Protein AF-D7VIM4-F1 (afdb_monomer)

Mean predicted aligned error: 6.14 Å

Sequence (128 aa):
MKLAFYWKDFLSLFFPECCFGCGAGLLYQEKFLCTTCLYHLPLTCFHLDNNNEPTRQLRGKCDFQNATAMLFLSKGTLVERILYQLKYNGHPEIGYFLGMKYGEVLRRTREYADVDLVVPVPLHRKRQ

Organism: NCBI:txid525373

InterPro domains:
  IPR051910 ComF/GntX DNA utilization and transformation protein [PTHR47505] (8-128)

Secondary structure (DSSP, 8-state):
--HHHHHHHHHHTTSPPBPTTT-PBPPTT-SSS-HHHHHT--B--GGG-TTSHHHHHHTTTS--S----SB---TTSHHHHHHHHHHHSS-THHHHHHHHHHHHHHTTSGGGTT-----PPPS-TT--

pLDDT: mean 89.27, std 9.87, range [46.0, 96.88]

Foldseek 3Di:
DVVVVVVVVVVCVVVADAALQPRHGADPPDDHHHPVLVVPFAFPVQLQPQPDPQNVVCPPVDDDDGDDDGGDDDPPHSVVSLVCCCPPVPCVVSVVVVVVVVVVVQCVRPSRVPDPDDDDDDPDPVPD

Radius of gyration: 18.23 Å; Cα contacts (8 Å, |Δi|>4): 112; chains: 1; bounding box: 52×36×43 Å

Solvent-accessible surface area (backbone atoms only — not comparable to full-atom values): 8008 Å² total; per-residue (Å²): 134,63,66,68,54,56,52,52,60,57,46,37,76,80,57,50,60,50,12,54,48,83,59,50,70,42,53,97,89,42,83,57,49,35,71,69,56,60,72,66,52,54,64,58,63,28,78,81,39,80,89,29,68,58,30,63,74,40,60,91,77,59,93,74,92,78,46,64,56,71,62,62,79,50,89,95,35,54,56,43,40,38,50,43,39,35,75,72,69,76,35,60,66,55,54,55,52,53,48,53,59,48,46,63,53,40,57,75,31,82,95,47,54,81,69,88,76,88,80,86,81,77,90,44,91,87,69,116

Structure (mmCIF, N/CA/C/O backbone):
data_AF-D7VIM4-F1
#
_entry.id   AF-D7VIM4-F1
#
loop_
_atom_site.group_PDB
_atom_site.id
_atom_site.type_symbol
_atom_site.label_atom_id
_atom_site.label_alt_id
_atom_site.label_comp_id
_atom_site.label_asym_id
_atom_site.label_entity_id
_atom_site.label_seq_id
_atom_site.pdbx_PDB_ins_code
_atom_site.Cartn_x
_atom_site.Cartn_y
_atom_site.Cartn_z
_atom_site.occupancy
_atom_site.B_iso_or_equiv
_atom_site.auth_seq_id
_atom_site.auth_comp_id
_atom_site.auth_asym_id
_atom_site.auth_atom_id
_atom_site.pdbx_PDB_model_num
ATOM 1 N N . MET A 1 1 ? -37.615 9.507 8.705 1.00 53.44 1 MET A N 1
ATOM 2 C CA . MET A 1 1 ? -36.244 9.247 8.199 1.00 53.44 1 MET A CA 1
ATOM 3 C C . MET A 1 1 ? -35.181 10.294 8.578 1.00 53.44 1 MET A C 1
ATOM 5 O O . MET A 1 1 ? -34.044 10.107 8.184 1.00 53.44 1 MET A O 1
ATOM 9 N N . LYS A 1 2 ? -35.470 11.339 9.377 1.00 58.53 2 LYS A N 1
ATOM 10 C CA . LYS A 1 2 ? -34.439 12.287 9.868 1.00 58.53 2 LYS A CA 1
ATOM 11 C C . LYS A 1 2 ? -33.925 11.979 11.285 1.00 58.53 2 LYS A C 1
ATOM 13 O O . LYS A 1 2 ? -32.776 12.251 11.590 1.00 58.53 2 LYS A O 1
ATOM 18 N N . LEU A 1 3 ? -34.750 11.349 12.126 1.00 61.81 3 LEU A N 1
ATOM 19 C CA . LEU A 1 3 ? -34.423 11.079 13.534 1.00 61.81 3 LEU A CA 1
ATOM 20 C C . LEU A 1 3 ? -33.214 10.145 13.714 1.00 61.81 3 LEU A C 1
ATOM 22 O O . LEU A 1 3 ? -32.376 10.383 14.573 1.00 61.81 3 LEU A O 1
ATOM 26 N N . ALA A 1 4 ? -33.096 9.118 12.866 1.00 69.69 4 ALA A N 1
ATOM 27 C CA . ALA A 1 4 ? -31.985 8.167 12.917 1.00 69.69 4 ALA A CA 1
ATOM 28 C C . ALA A 1 4 ? -30.634 8.815 12.565 1.00 69.69 4 ALA A C 1
ATOM 30 O O . ALA A 1 4 ? -29.610 8.417 13.105 1.00 69.69 4 ALA A O 1
ATOM 31 N N . PHE A 1 5 ? -30.643 9.825 11.689 1.00 67.88 5 PHE A N 1
ATOM 32 C CA . PHE A 1 5 ? -29.447 10.575 11.306 1.00 67.88 5 PHE A CA 1
ATOM 33 C C . PHE A 1 5 ? -28.948 11.433 12.474 1.00 67.88 5 PHE A C 1
ATOM 35 O O . PHE A 1 5 ? -27.813 11.269 12.906 1.00 67.88 5 PHE A O 1
ATOM 42 N N . TYR A 1 6 ? -29.837 12.227 13.084 1.00 75.38 6 TYR A N 1
ATOM 43 C CA . TYR A 1 6 ? -29.492 13.040 14.256 1.00 75.38 6 TYR A CA 1
ATOM 44 C C . TYR A 1 6 ? -29.023 12.205 15.453 1.00 75.38 6 TYR A C 1
ATOM 46 O O . TYR A 1 6 ? -28.139 12.629 16.189 1.00 75.38 6 TYR A O 1
ATOM 54 N N . TRP A 1 7 ? -29.581 11.006 15.646 1.00 79.25 7 TRP A N 1
ATOM 55 C CA . TRP A 1 7 ? -29.137 10.105 16.711 1.00 79.25 7 TRP A CA 1
ATOM 56 C C . TRP A 1 7 ? -27.731 9.551 16.459 1.00 79.25 7 TRP A C 1
ATOM 58 O O . TRP A 1 7 ? -26.940 9.419 17.390 1.00 79.25 7 TRP A O 1
ATOM 68 N N . LYS A 1 8 ? -27.401 9.252 15.197 1.00 73.25 8 LYS A N 1
ATOM 69 C CA . LYS A 1 8 ? -26.071 8.774 14.805 1.00 73.25 8 LYS A CA 1
ATOM 70 C C . LYS A 1 8 ? -25.013 9.870 14.966 1.00 73.25 8 LYS A C 1
ATOM 72 O O . LYS A 1 8 ? -23.945 9.586 15.496 1.00 73.25 8 LYS A O 1
ATOM 77 N N . ASP A 1 9 ? -25.345 11.106 14.595 1.00 74.12 9 ASP A N 1
ATOM 78 C CA . ASP A 1 9 ? -24.479 12.276 14.799 1.00 74.12 9 ASP A CA 1
ATOM 79 C C . ASP A 1 9 ? -24.298 12.616 16.286 1.00 74.12 9 ASP A C 1
ATOM 81 O O . ASP A 1 9 ? -23.227 13.033 16.714 1.00 74.12 9 ASP A O 1
ATOM 85 N N . PHE A 1 10 ? -25.331 12.411 17.110 1.00 80.38 10 PHE A N 1
ATOM 86 C CA . PHE A 1 10 ? -25.202 12.574 18.557 1.00 80.38 10 PHE A CA 1
ATOM 87 C C . PHE A 1 10 ? -24.302 11.496 19.176 1.00 80.38 10 PHE A C 1
ATOM 89 O O . PHE A 1 10 ? -23.473 11.797 20.029 1.00 80.38 10 PHE A O 1
ATOM 96 N N . LEU A 1 11 ? -24.428 10.240 18.738 1.00 80.06 11 LEU A N 1
ATOM 97 C CA . LEU A 1 11 ? -23.584 9.144 19.221 1.00 80.06 11 LEU A CA 1
ATOM 98 C C . LEU A 1 11 ? -22.124 9.277 18.770 1.00 80.06 11 LEU A C 1
ATOM 100 O O . LEU A 1 11 ? -21.235 8.904 19.534 1.00 80.06 11 LEU A O 1
ATOM 104 N N . SER A 1 12 ? -21.854 9.833 17.585 1.00 76.50 12 SER A N 1
ATOM 105 C CA . SER A 1 12 ? -20.484 10.022 17.086 1.00 76.50 12 SER A CA 1
ATOM 106 C C . SER A 1 12 ? -19.680 11.059 17.882 1.00 76.50 12 SER A C 1
ATOM 108 O O . SER A 1 12 ? -18.453 11.003 17.867 1.00 76.50 12 SER A O 1
ATOM 110 N N . LEU A 1 13 ? -20.338 11.945 18.645 1.00 76.81 13 LEU A N 1
ATOM 111 C CA . LEU A 1 13 ? -19.674 12.827 19.619 1.00 76.81 13 LEU A CA 1
ATOM 112 C C . LEU A 1 13 ? -19.043 12.048 20.783 1.00 76.81 13 LEU A C 1
ATOM 114 O O . LEU A 1 13 ? -18.017 12.469 21.313 1.00 76.81 13 LEU A O 1
ATOM 118 N N . PHE A 1 14 ? -19.646 10.925 21.183 1.00 81.50 14 PHE A N 1
ATOM 119 C CA . PHE A 1 14 ? -19.159 10.087 22.286 1.00 81.50 14 PHE A CA 1
ATOM 120 C C . PHE A 1 14 ? -18.325 8.899 21.794 1.00 81.50 14 PHE A C 1
ATOM 122 O O . PHE A 1 14 ? -17.408 8.463 22.487 1.00 81.50 14 PHE A O 1
ATOM 129 N N . PHE A 1 15 ? -18.626 8.395 20.595 1.00 80.88 15 PHE A N 1
ATOM 130 C CA . PHE A 1 15 ? -17.977 7.238 19.979 1.00 80.88 15 PHE A CA 1
ATOM 131 C C . PHE A 1 15 ? -17.611 7.548 18.521 1.00 80.88 15 PHE A C 1
ATOM 133 O O . PHE A 1 15 ? -18.271 7.053 17.602 1.00 80.88 15 PHE A O 1
ATOM 140 N N . PRO A 1 16 ? -16.597 8.400 18.288 1.00 82.69 16 PRO A N 1
ATOM 141 C CA . PRO A 1 16 ? -16.169 8.723 16.936 1.00 82.69 16 PRO A CA 1
ATOM 142 C C . PRO A 1 16 ? -15.567 7.494 16.252 1.00 82.69 16 PRO A C 1
ATOM 144 O O . PRO A 1 16 ? -14.911 6.664 16.883 1.00 82.69 16 PRO A O 1
ATOM 147 N N . GLU A 1 17 ? -15.749 7.402 14.936 1.00 87.06 17 GLU A N 1
ATOM 148 C CA . GLU A 1 17 ? -14.957 6.478 14.128 1.00 87.06 17 GLU A CA 1
ATOM 149 C C . GLU A 1 17 ? -13.495 6.935 14.179 1.00 87.06 17 GLU A C 1
ATOM 151 O O . GLU A 1 17 ? -13.195 8.112 13.985 1.00 87.06 17 GLU A O 1
ATOM 156 N N . CYS A 1 18 ? -12.574 6.021 14.476 1.00 91.62 18 CYS A N 1
ATOM 157 C CA . CYS A 1 18 ? -11.162 6.351 14.640 1.00 91.62 18 CYS A CA 1
ATOM 158 C C . CYS A 1 18 ? -10.354 5.961 13.403 1.00 91.62 18 CYS A C 1
ATOM 160 O O . CYS A 1 18 ? -10.554 4.910 12.799 1.00 91.62 18 CYS A O 1
ATOM 162 N N . CYS A 1 19 ? -9.365 6.784 13.069 1.00 94.62 19 CYS A N 1
ATOM 163 C CA . CYS A 1 19 ? -8.394 6.514 12.021 1.00 94.62 19 CYS A CA 1
ATOM 164 C C . CYS A 1 19 ? -7.607 5.234 12.335 1.00 94.62 19 CYS A C 1
ATOM 166 O O . CYS A 1 19 ? -6.945 5.147 13.372 1.00 94.62 19 CYS A O 1
ATOM 168 N N . PHE A 1 20 ? -7.567 4.287 11.395 1.00 93.94 20 PHE A N 1
ATOM 169 C CA . PHE A 1 20 ? -6.827 3.025 11.552 1.00 93.94 20 PHE A CA 1
ATOM 170 C C . PHE A 1 20 ? -5.307 3.194 11.661 1.00 93.94 20 PHE A C 1
ATOM 172 O O . PHE A 1 20 ? -4.592 2.266 12.042 1.00 93.94 20 PHE A O 1
ATOM 179 N N . GLY A 1 21 ? -4.806 4.377 11.317 1.00 92.75 21 GLY A N 1
ATOM 180 C CA . GLY A 1 21 ? -3.398 4.721 11.383 1.00 92.75 21 GLY A CA 1
ATOM 181 C C . GLY A 1 21 ? -2.957 5.316 12.720 1.00 92.75 21 GLY A C 1
ATOM 182 O O . GLY A 1 21 ? -2.104 4.757 13.414 1.00 92.75 21 GLY A O 1
ATOM 183 N N . CYS A 1 22 ? -3.516 6.476 13.073 1.00 93.25 22 CYS A N 1
ATOM 184 C CA . CYS A 1 22 ? -3.123 7.230 14.267 1.00 93.25 22 CYS A CA 1
ATOM 185 C C . CYS A 1 22 ? -4.104 7.114 15.441 1.00 93.25 22 CYS A C 1
ATOM 187 O O . CYS A 1 22 ? -3.744 7.512 16.544 1.00 93.25 22 CYS A O 1
ATOM 189 N N . GLY A 1 23 ? -5.316 6.594 15.226 1.00 91.31 23 GLY A N 1
ATOM 190 C CA . GLY A 1 23 ? -6.364 6.514 16.247 1.00 91.31 23 GLY A CA 1
ATOM 191 C C . GLY A 1 23 ? -7.117 7.822 16.512 1.00 91.31 23 GLY A C 1
ATOM 192 O O . GLY A 1 23 ? -7.988 7.838 17.372 1.00 91.31 23 GLY A O 1
ATOM 193 N N . ALA A 1 24 ? -6.814 8.911 15.796 1.00 91.62 24 ALA A N 1
ATOM 194 C CA . ALA A 1 24 ? -7.576 10.157 15.905 1.00 91.62 24 ALA A CA 1
ATOM 195 C C . ALA A 1 24 ? -9.004 9.982 15.367 1.00 91.62 24 ALA A C 1
ATOM 197 O O . ALA A 1 24 ? -9.212 9.211 14.430 1.00 91.62 24 ALA A O 1
ATOM 198 N N . GLY A 1 25 ? -9.963 10.724 15.925 1.00 90.50 25 GLY A N 1
ATOM 199 C CA . GLY A 1 25 ? -11.335 10.750 15.419 1.00 90.50 25 GLY A CA 1
ATOM 200 C C . GLY A 1 25 ? -11.384 11.248 13.973 1.00 90.50 25 GLY A C 1
ATOM 201 O O . GLY A 1 25 ? -10.734 12.237 13.631 1.00 90.50 25 GLY A O 1
ATOM 202 N N . LEU A 1 26 ? -12.125 10.535 13.134 1.00 91.00 26 LEU A N 1
ATOM 203 C CA . LEU A 1 26 ? -12.330 10.853 11.728 1.00 91.00 26 LEU A CA 1
ATOM 204 C C . LEU A 1 26 ? -13.390 11.945 11.582 1.00 91.00 26 LEU A C 1
ATOM 206 O O . LEU A 1 26 ? -14.418 11.942 12.264 1.00 91.00 26 LEU A O 1
ATOM 210 N N . LEU A 1 27 ? -13.144 12.875 10.663 1.00 88.06 27 LEU A N 1
ATOM 211 C CA . LEU A 1 27 ? -14.153 13.848 10.248 1.00 88.06 27 LEU A CA 1
ATOM 212 C C . LEU A 1 27 ? -15.190 13.189 9.326 1.00 88.06 27 LEU A C 1
ATOM 214 O O . LEU A 1 27 ? -14.918 12.169 8.708 1.00 88.06 27 LEU A O 1
ATOM 218 N N . TYR A 1 28 ? -16.357 13.816 9.153 1.00 81.00 28 TYR A N 1
ATOM 219 C CA . TYR A 1 28 ? -17.487 13.265 8.380 1.00 81.00 28 TYR A CA 1
ATOM 220 C C . TYR A 1 28 ? -17.141 12.782 6.952 1.00 81.00 28 TYR A C 1
ATOM 222 O O . TYR A 1 28 ? -17.786 11.881 6.422 1.00 81.00 28 TYR A O 1
ATOM 230 N N . GLN A 1 29 ? -16.143 13.388 6.301 1.00 85.12 29 GLN A N 1
ATOM 231 C CA . GLN A 1 29 ? -15.705 13.007 4.949 1.00 85.12 29 GLN A CA 1
ATOM 232 C C . GLN A 1 29 ? -14.552 11.991 4.938 1.00 85.12 29 GLN A C 1
ATOM 234 O O . GLN A 1 29 ? -14.223 11.436 3.886 1.00 85.12 29 GLN A O 1
ATOM 239 N N . GLU A 1 30 ? -13.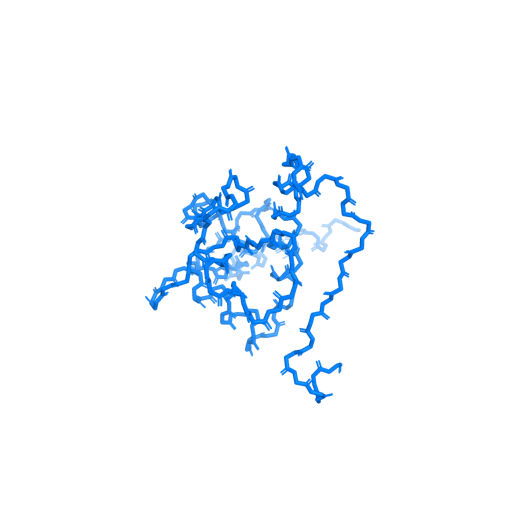932 11.748 6.088 1.00 89.75 30 GLU A N 1
ATOM 240 C CA . GLU A 1 30 ? -12.877 10.761 6.262 1.00 89.75 30 GLU A CA 1
ATOM 241 C C . GLU A 1 30 ? -13.513 9.404 6.587 1.00 89.75 30 GLU A C 1
ATOM 243 O O . GLU A 1 30 ? -14.558 9.331 7.221 1.00 89.75 30 GLU A O 1
ATOM 248 N N . LYS A 1 31 ? -12.912 8.312 6.104 1.00 86.75 31 LYS A N 1
ATOM 249 C CA . LYS A 1 31 ? -13.489 6.962 6.266 1.00 86.75 31 LYS A CA 1
ATOM 250 C C . LYS A 1 31 ? -12.597 6.016 7.048 1.00 86.75 31 LYS A C 1
ATOM 252 O O . LYS A 1 31 ? -13.009 5.439 8.035 1.00 86.75 31 LYS A O 1
ATOM 257 N N . PHE A 1 32 ? -11.375 5.812 6.568 1.00 92.88 32 PHE A N 1
ATOM 258 C CA . PHE A 1 32 ? -10.469 4.802 7.126 1.00 92.88 32 PHE A CA 1
ATOM 259 C C . PHE A 1 32 ? -9.198 5.430 7.686 1.00 92.88 32 PHE A C 1
ATOM 261 O O . PHE A 1 32 ? -8.683 5.013 8.722 1.00 92.88 32 PHE A O 1
ATOM 268 N N . LEU A 1 33 ? -8.697 6.453 6.995 1.00 95.06 33 LEU A N 1
ATOM 269 C CA . LEU A 1 33 ? -7.540 7.235 7.392 1.00 95.06 33 LEU A CA 1
ATOM 270 C C . LEU A 1 33 ? -7.939 8.700 7.465 1.00 95.06 33 LEU A C 1
ATOM 272 O O . LEU A 1 33 ? -8.642 9.189 6.579 1.00 95.06 33 LEU A O 1
ATOM 276 N N . CYS A 1 34 ? -7.439 9.393 8.485 1.00 95.12 34 CYS A N 1
ATOM 277 C CA . CYS A 1 34 ? -7.511 10.842 8.518 1.00 95.12 34 CYS A CA 1
ATOM 278 C C . CYS A 1 34 ? -6.599 11.444 7.444 1.00 95.12 34 CYS A C 1
ATOM 280 O O . CYS A 1 34 ? -5.630 10.820 6.989 1.00 95.12 34 CYS A O 1
ATOM 282 N N . THR A 1 35 ? -6.883 12.684 7.073 1.00 93.94 35 THR A N 1
ATOM 283 C CA . THR A 1 35 ? -6.188 13.424 6.018 1.00 93.94 35 THR A CA 1
ATOM 284 C C . THR A 1 35 ? -4.688 13.516 6.296 1.00 93.94 35 THR A C 1
ATOM 286 O O . THR A 1 35 ? -3.878 13.291 5.400 1.00 93.94 35 THR A O 1
ATOM 289 N N . THR A 1 36 ? -4.305 13.736 7.556 1.00 94.94 36 THR A N 1
ATOM 290 C CA . THR A 1 36 ? -2.901 13.765 7.990 1.00 94.94 36 THR A CA 1
ATOM 291 C C . THR A 1 36 ? -2.199 12.432 7.736 1.00 94.94 36 THR A C 1
ATOM 293 O O . THR A 1 36 ? -1.112 12.403 7.164 1.00 94.94 36 THR A O 1
ATOM 296 N N . CYS A 1 37 ? -2.820 11.310 8.116 1.00 95.38 37 CYS A N 1
ATOM 297 C CA . CYS A 1 37 ? -2.247 9.986 7.865 1.00 95.38 37 CYS A CA 1
ATOM 298 C C . CYS A 1 37 ? -2.129 9.706 6.370 1.00 95.38 37 CYS A C 1
ATOM 300 O O . CYS A 1 37 ? -1.109 9.182 5.936 1.00 95.38 37 CYS A O 1
ATOM 302 N N . LEU A 1 38 ? -3.152 10.068 5.592 1.00 94.31 38 LEU A N 1
ATOM 303 C CA . LEU A 1 38 ? -3.154 9.871 4.147 1.00 94.31 38 LEU A CA 1
ATOM 304 C C . LEU A 1 38 ? -2.030 10.665 3.467 1.00 94.31 38 LEU A C 1
ATOM 306 O O . LEU A 1 38 ? -1.336 10.122 2.612 1.00 94.31 38 LEU A O 1
ATOM 310 N N . TYR A 1 39 ? -1.828 11.920 3.875 1.00 94.00 39 TYR A N 1
ATOM 311 C CA . TYR A 1 39 ? -0.779 12.792 3.347 1.00 94.00 39 TYR A CA 1
ATOM 312 C C . TYR A 1 39 ? 0.632 12.298 3.694 1.00 94.00 39 TYR A C 1
ATOM 314 O O . TYR A 1 39 ? 1.534 12.363 2.865 1.00 94.00 39 TYR A O 1
ATOM 322 N N . HIS A 1 40 ? 0.823 11.761 4.901 1.00 94.19 40 HIS A N 1
ATOM 323 C CA . HIS A 1 40 ? 2.115 11.251 5.369 1.00 94.19 40 HIS A CA 1
ATOM 324 C C . HIS A 1 40 ? 2.368 9.773 5.035 1.00 94.19 40 HIS A C 1
ATOM 326 O O . HIS A 1 40 ? 3.309 9.180 5.571 1.00 94.19 40 HIS A O 1
ATOM 332 N N . LEU A 1 41 ? 1.560 9.154 4.168 1.00 95.56 41 LEU A N 1
ATOM 333 C CA . LEU A 1 41 ? 1.857 7.804 3.698 1.00 95.56 41 LEU A CA 1
ATOM 334 C C . LEU A 1 41 ? 3.214 7.785 2.970 1.00 95.56 41 LEU A C 1
ATOM 336 O O . LEU A 1 41 ? 3.420 8.567 2.041 1.00 95.56 41 LEU A O 1
ATOM 340 N N . PRO A 1 42 ? 4.139 6.882 3.343 1.00 96.06 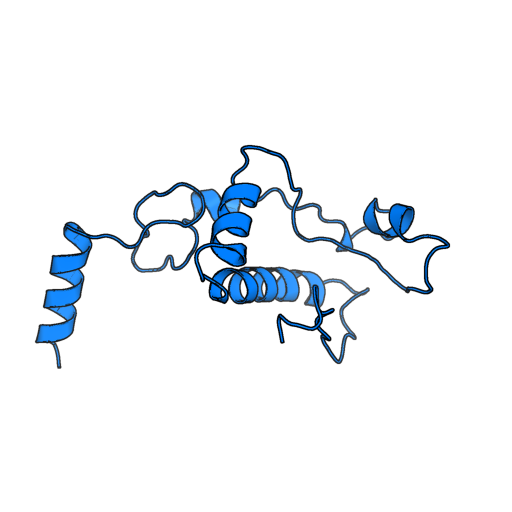42 PRO A N 1
ATOM 341 C CA . PRO A 1 42 ? 5.452 6.802 2.718 1.00 96.06 42 PRO A CA 1
ATOM 342 C C . PRO A 1 42 ? 5.349 6.071 1.373 1.00 96.06 42 PRO A C 1
ATOM 344 O O . PRO A 1 42 ? 5.547 4.856 1.291 1.00 96.06 42 PRO A O 1
ATOM 347 N N . LEU A 1 43 ? 4.995 6.809 0.322 1.00 96.12 43 LEU A N 1
ATOM 348 C CA . LEU A 1 43 ? 4.904 6.288 -1.042 1.00 96.12 43 LEU A CA 1
ATOM 349 C C . LEU A 1 43 ? 6.298 5.955 -1.593 1.00 96.12 43 LEU A C 1
ATOM 351 O O . LEU A 1 43 ? 7.239 6.726 -1.416 1.00 96.12 43 LEU A O 1
ATOM 355 N N . THR A 1 44 ? 6.427 4.823 -2.288 1.00 96.56 44 THR A N 1
ATOM 356 C CA . THR A 1 44 ? 7.713 4.415 -2.892 1.00 96.56 44 THR A CA 1
ATOM 357 C C . THR A 1 44 ? 7.971 5.053 -4.254 1.00 96.56 44 THR A C 1
ATOM 359 O O . THR A 1 44 ? 9.115 5.168 -4.680 1.00 96.56 44 THR A O 1
ATOM 362 N N . CYS A 1 45 ? 6.894 5.398 -4.968 1.00 96.00 45 CYS A N 1
ATOM 363 C CA . CYS A 1 45 ? 6.913 5.815 -6.368 1.00 96.00 45 CYS A CA 1
ATOM 364 C C . CYS A 1 45 ? 7.620 4.834 -7.330 1.00 96.00 45 CYS A C 1
ATOM 366 O O . CYS A 1 45 ? 7.981 5.217 -8.438 1.00 96.00 45 CYS A O 1
ATOM 368 N N . PHE A 1 46 ? 7.760 3.551 -6.969 1.00 96.56 46 PHE A N 1
ATOM 369 C CA . PHE A 1 46 ? 8.449 2.548 -7.797 1.00 96.56 46 PHE A CA 1
ATOM 370 C C . PHE A 1 46 ? 7.795 2.283 -9.156 1.00 96.56 46 PHE A C 1
ATOM 372 O O . PHE A 1 46 ? 8.429 1.734 -10.043 1.00 96.56 46 PHE A O 1
ATOM 379 N N . HIS A 1 47 ? 6.537 2.673 -9.352 1.00 95.31 47 HIS A N 1
ATOM 380 C CA . HIS A 1 47 ? 5.886 2.594 -10.661 1.00 95.31 47 HIS A CA 1
ATOM 381 C C . HIS A 1 47 ? 6.489 3.559 -11.697 1.00 95.31 47 HIS A C 1
ATOM 383 O O . HIS A 1 47 ? 6.228 3.378 -12.877 1.00 95.31 47 HIS A O 1
ATOM 389 N N . LEU A 1 48 ? 7.281 4.555 -11.281 1.00 94.88 48 LEU A N 1
ATOM 390 C CA . LEU A 1 48 ? 7.934 5.516 -12.180 1.00 94.88 48 LEU A CA 1
ATOM 391 C C . LEU A 1 48 ? 9.314 5.060 -12.677 1.00 94.88 48 LEU A C 1
ATOM 393 O O . LEU A 1 48 ? 9.861 5.682 -13.584 1.00 94.88 48 LEU A O 1
ATOM 397 N N . ASP A 1 49 ? 9.897 4.022 -12.074 1.00 92.88 49 ASP A N 1
ATOM 398 C CA . ASP A 1 49 ? 11.232 3.528 -12.417 1.00 92.88 49 ASP A CA 1
ATOM 399 C C . ASP A 1 49 ? 11.232 2.002 -12.502 1.00 92.88 49 ASP A C 1
ATOM 401 O O . ASP A 1 49 ? 10.967 1.315 -11.518 1.00 92.88 49 ASP A O 1
ATOM 405 N N . ASN A 1 50 ? 11.591 1.460 -13.664 1.00 88.25 50 ASN A N 1
ATOM 406 C CA . ASN A 1 50 ? 11.662 0.017 -13.874 1.00 88.25 50 ASN A CA 1
ATOM 407 C C . ASN A 1 50 ? 12.881 -0.631 -13.199 1.00 88.25 50 ASN A C 1
ATOM 409 O O . ASN A 1 50 ? 12.869 -1.842 -12.967 1.00 88.25 50 ASN A O 1
ATOM 413 N N . ASN A 1 51 ? 13.908 0.135 -12.819 1.00 92.62 51 ASN A N 1
ATOM 414 C CA . ASN A 1 51 ? 15.073 -0.356 -12.078 1.00 92.62 51 ASN A CA 1
ATOM 415 C C . ASN A 1 51 ? 14.941 -0.169 -10.554 1.00 92.62 51 ASN A C 1
ATOM 417 O O . ASN A 1 51 ? 15.894 0.178 -9.855 1.00 92.62 51 ASN A O 1
ATOM 421 N N . ASN A 1 52 ? 13.751 -0.439 -10.028 1.00 95.38 52 ASN A N 1
ATOM 422 C CA . ASN A 1 52 ? 13.450 -0.317 -8.610 1.00 95.38 52 ASN A CA 1
ATOM 423 C C . ASN A 1 52 ? 13.832 -1.567 -7.789 1.00 95.38 52 ASN A C 1
ATOM 425 O O . ASN A 1 52 ? 14.267 -2.607 -8.298 1.00 95.38 52 ASN A O 1
ATOM 429 N N . GLU A 1 53 ? 13.668 -1.461 -6.471 1.00 95.31 53 GLU A N 1
ATOM 430 C CA . GLU A 1 53 ? 13.955 -2.551 -5.542 1.00 95.31 53 GLU A CA 1
ATOM 431 C C . GLU A 1 53 ? 13.102 -3.817 -5.793 1.00 95.31 53 GLU A C 1
ATOM 433 O O . GLU A 1 53 ? 13.710 -4.884 -5.920 1.00 95.31 53 GLU A O 1
ATOM 438 N N . PRO A 1 54 ? 11.759 -3.754 -5.939 1.00 95.38 54 PRO A N 1
ATOM 439 C CA . PRO A 1 54 ? 10.947 -4.906 -6.348 1.00 95.38 54 PRO A CA 1
ATOM 440 C C . PRO A 1 54 ? 11.468 -5.634 -7.595 1.00 95.38 54 PRO A C 1
ATOM 442 O O . PRO A 1 54 ? 11.634 -6.856 -7.567 1.00 95.38 54 PRO A O 1
ATOM 445 N N . T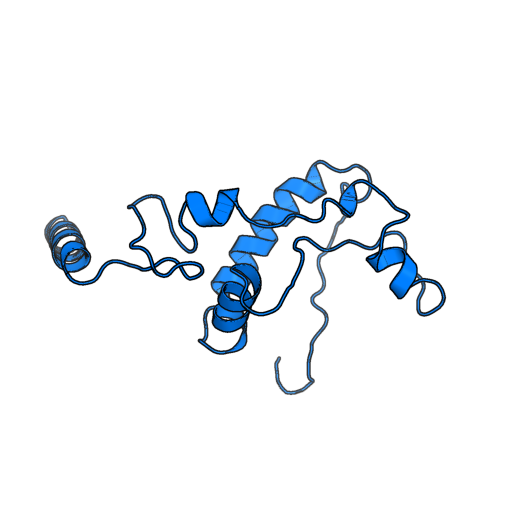HR A 1 55 ? 11.803 -4.901 -8.662 1.00 95.81 55 THR A N 1
ATOM 446 C CA . THR A 1 55 ? 12.363 -5.474 -9.895 1.00 95.81 55 THR A CA 1
ATOM 447 C C . THR A 1 55 ? 13.671 -6.200 -9.598 1.00 95.81 55 THR A C 1
ATOM 449 O O . THR A 1 55 ? 13.873 -7.330 -10.041 1.00 95.81 55 THR A O 1
ATOM 452 N N . ARG A 1 56 ? 14.570 -5.600 -8.809 1.00 94.81 56 ARG A N 1
ATOM 453 C CA . ARG A 1 56 ? 15.844 -6.234 -8.426 1.00 94.81 56 ARG A CA 1
ATOM 454 C C . ARG A 1 56 ? 15.644 -7.504 -7.601 1.00 94.81 56 ARG A C 1
ATOM 456 O O . ARG A 1 56 ? 16.382 -8.464 -7.799 1.00 94.81 56 ARG A O 1
ATOM 463 N N . GLN A 1 57 ? 14.667 -7.523 -6.697 1.00 94.50 57 GLN A N 1
ATOM 464 C CA . GLN A 1 57 ? 14.388 -8.683 -5.845 1.00 94.50 57 GLN A CA 1
ATOM 465 C C . GLN A 1 57 ? 13.772 -9.864 -6.612 1.00 94.50 57 GLN A C 1
ATOM 467 O O . GLN A 1 57 ? 13.991 -11.016 -6.216 1.00 94.50 57 GLN A O 1
ATOM 472 N N . LEU A 1 58 ? 13.000 -9.587 -7.668 1.00 94.25 58 LEU A N 1
ATOM 473 C CA . LEU A 1 58 ? 12.342 -10.594 -8.509 1.00 94.25 58 LEU A CA 1
ATOM 474 C C . LEU A 1 58 ? 13.183 -11.018 -9.718 1.00 94.25 58 LEU A C 1
ATOM 476 O O . LEU A 1 58 ? 12.945 -12.090 -10.277 1.00 94.25 58 LEU A O 1
ATOM 480 N N . ARG A 1 59 ? 14.181 -10.217 -10.108 1.00 93.44 59 ARG A N 1
ATOM 481 C CA . ARG A 1 59 ? 15.062 -10.496 -11.248 1.00 93.44 59 ARG A CA 1
ATOM 482 C C . ARG A 1 59 ? 15.641 -11.912 -11.165 1.00 93.44 59 ARG A C 1
ATOM 484 O O . ARG A 1 59 ? 16.296 -12.269 -10.188 1.00 93.44 59 ARG A O 1
ATOM 491 N N . GLY A 1 60 ? 15.403 -12.703 -12.211 1.00 93.62 60 GLY A N 1
ATOM 492 C CA . GLY A 1 60 ? 15.896 -14.078 -12.331 1.00 93.62 60 GLY A CA 1
ATOM 493 C C . GLY A 1 60 ? 15.139 -15.124 -11.505 1.00 93.62 60 GLY A C 1
ATOM 494 O O . GLY A 1 60 ? 15.518 -16.290 -11.545 1.00 93.62 60 GLY A O 1
ATOM 495 N N . LYS A 1 61 ? 14.086 -14.747 -10.763 1.00 94.31 61 LYS A N 1
ATOM 496 C CA . LYS A 1 61 ? 13.227 -15.696 -10.025 1.00 94.31 61 LYS A CA 1
ATOM 497 C C . LYS A 1 61 ? 11.959 -16.061 -10.790 1.00 94.31 61 LYS A C 1
ATOM 499 O O . LYS A 1 61 ? 11.450 -17.165 -10.629 1.00 94.31 61 LYS A O 1
ATOM 504 N N . CYS A 1 62 ? 11.442 -15.130 -11.582 1.00 91.50 62 CYS A N 1
ATOM 505 C CA . CYS A 1 62 ? 10.304 -15.331 -12.464 1.00 91.50 62 CYS A CA 1
ATOM 506 C C . CYS A 1 62 ? 10.373 -14.355 -13.638 1.00 91.50 62 CYS A C 1
ATOM 508 O O . CYS A 1 62 ? 11.074 -13.342 -13.572 1.00 91.50 62 CYS A O 1
ATOM 510 N N . ASP A 1 63 ? 9.612 -14.660 -14.682 1.00 93.69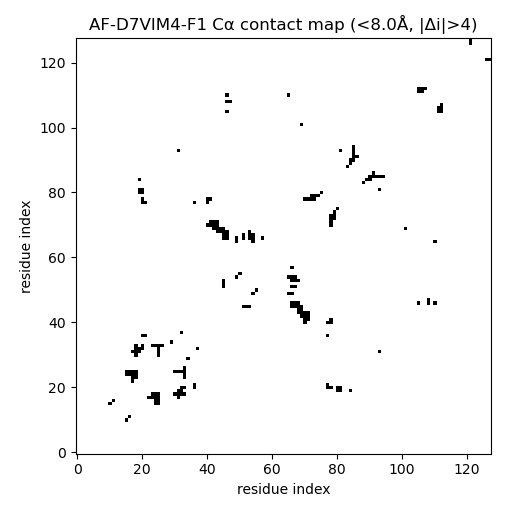 63 ASP A N 1
ATOM 511 C CA . ASP A 1 63 ? 9.383 -13.736 -15.781 1.00 93.69 63 ASP A CA 1
ATOM 512 C C . ASP A 1 63 ? 8.313 -12.721 -15.372 1.00 93.69 63 ASP A C 1
ATOM 514 O O . ASP A 1 63 ? 7.221 -13.079 -14.922 1.00 93.69 63 ASP A O 1
ATOM 518 N N . PHE A 1 64 ? 8.635 -11.441 -15.507 1.00 92.69 64 PHE A N 1
ATOM 519 C CA . PHE A 1 64 ? 7.722 -10.329 -15.271 1.00 92.69 64 PHE A CA 1
ATOM 520 C C . PHE A 1 64 ? 8.127 -9.151 -16.158 1.00 92.69 64 PHE A C 1
ATOM 522 O O . PHE A 1 64 ? 9.287 -9.034 -16.549 1.00 92.69 64 PHE A O 1
ATOM 529 N N . GLN A 1 65 ? 7.169 -8.278 -16.473 1.00 92.06 65 GLN A N 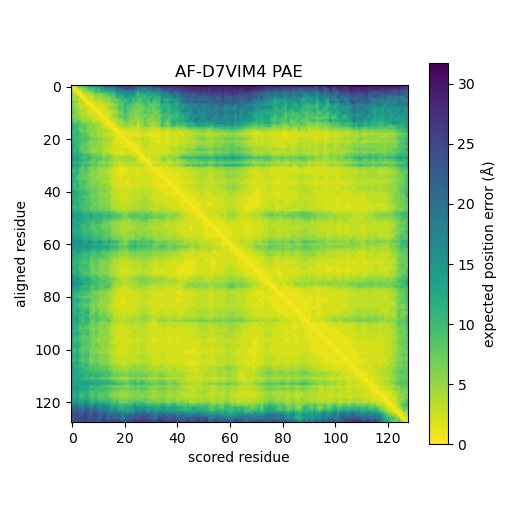1
ATOM 530 C CA . GLN A 1 65 ? 7.445 -7.054 -17.229 1.00 92.06 65 GLN A CA 1
ATOM 531 C C . GLN A 1 65 ? 7.915 -5.946 -16.285 1.00 92.06 65 GLN A C 1
ATOM 533 O O . GLN A 1 65 ? 9.049 -5.491 -16.382 1.00 92.06 65 GLN A O 1
ATOM 538 N N . ASN A 1 66 ? 7.072 -5.591 -15.311 1.00 93.38 66 ASN A N 1
ATOM 539 C CA . ASN A 1 66 ? 7.336 -4.549 -14.323 1.00 93.38 66 ASN A CA 1
ATOM 540 C C . ASN A 1 66 ? 6.979 -5.051 -12.917 1.00 93.38 66 ASN A C 1
ATOM 542 O O . ASN A 1 66 ? 6.116 -5.916 -12.754 1.00 93.38 66 ASN A O 1
ATOM 546 N N . ALA A 1 67 ? 7.631 -4.500 -11.895 1.00 95.38 67 ALA A N 1
ATOM 547 C CA . ALA A 1 67 ? 7.323 -4.774 -10.496 1.00 95.38 67 ALA A CA 1
ATOM 548 C C . ALA A 1 67 ? 7.250 -3.458 -9.721 1.00 95.38 67 ALA A C 1
ATOM 550 O O . ALA A 1 67 ? 8.079 -2.573 -9.908 1.00 95.38 67 ALA A O 1
ATOM 551 N N . THR A 1 68 ? 6.260 -3.312 -8.842 1.00 96.31 68 THR A N 1
ATOM 552 C CA . THR A 1 68 ? 6.071 -2.094 -8.048 1.00 96.31 68 THR A CA 1
ATOM 553 C C . THR A 1 68 ? 5.413 -2.406 -6.707 1.00 96.31 68 THR A C 1
ATOM 555 O O . THR A 1 68 ? 4.794 -3.454 -6.530 1.00 96.31 68 THR A O 1
ATOM 558 N N . ALA A 1 69 ? 5.539 -1.491 -5.751 1.00 95.94 69 ALA A N 1
ATOM 559 C CA . ALA A 1 69 ? 4.899 -1.565 -4.443 1.00 95.94 69 ALA A CA 1
ATOM 560 C C . ALA A 1 69 ? 4.434 -0.165 -4.041 1.00 95.94 69 ALA A C 1
ATOM 562 O O . ALA A 1 69 ? 5.144 0.793 -4.296 1.00 95.94 69 ALA A O 1
ATOM 563 N N . MET A 1 70 ? 3.272 -0.018 -3.404 1.00 96.44 70 MET A N 1
ATOM 564 C CA . MET A 1 70 ? 2.731 1.310 -3.074 1.00 96.44 70 MET A CA 1
ATOM 565 C C . MET A 1 70 ? 3.498 2.017 -1.943 1.00 96.44 70 MET A C 1
ATOM 567 O O . MET A 1 70 ? 3.769 3.212 -2.040 1.00 96.44 70 MET A O 1
ATOM 571 N N . LEU A 1 71 ? 3.815 1.294 -0.863 1.00 96.88 71 LEU A N 1
ATOM 572 C CA . LEU A 1 71 ? 4.242 1.868 0.419 1.00 96.88 71 LEU A CA 1
ATOM 573 C C . LEU A 1 71 ? 5.547 1.254 0.922 1.00 96.88 71 LEU A C 1
ATOM 575 O O . LEU A 1 71 ? 5.742 0.041 0.816 1.00 96.88 71 LEU A O 1
ATOM 579 N N . PHE A 1 72 ? 6.384 2.072 1.562 1.00 96.31 72 PHE A N 1
ATOM 580 C CA . PHE A 1 72 ? 7.460 1.566 2.409 1.00 96.31 72 PHE A CA 1
ATOM 581 C C . PHE A 1 72 ? 6.889 1.015 3.715 1.00 96.31 72 PHE A C 1
ATOM 583 O O . PHE A 1 72 ? 6.086 1.662 4.391 1.00 96.31 72 PHE A O 1
ATOM 590 N N . LEU A 1 73 ? 7.332 -0.185 4.088 1.00 94.94 73 LEU A N 1
ATOM 591 C CA . LEU A 1 73 ? 6.983 -0.812 5.354 1.00 94.94 73 LEU A CA 1
ATOM 592 C C . LEU A 1 73 ? 8.183 -0.762 6.296 1.00 94.94 73 LEU A C 1
ATOM 594 O O . LEU A 1 73 ? 9.259 -1.269 5.987 1.00 94.94 73 LEU A O 1
ATOM 598 N N . SER A 1 74 ? 7.990 -0.183 7.475 1.00 93.25 74 SER A N 1
ATOM 599 C CA . SER A 1 74 ? 8.976 -0.226 8.557 1.00 93.25 74 SER A CA 1
ATOM 600 C C . SER A 1 74 ? 8.280 -0.470 9.893 1.00 93.25 74 SER A C 1
ATOM 602 O O . SER A 1 74 ? 7.105 -0.138 10.062 1.00 93.25 74 SER A O 1
ATOM 604 N N . LYS A 1 75 ? 8.994 -1.073 10.845 1.00 92.56 75 LYS A N 1
ATOM 605 C CA . LYS A 1 75 ? 8.453 -1.375 12.177 1.00 92.56 75 LYS A CA 1
ATOM 606 C C . LYS A 1 75 ? 8.100 -0.093 12.934 1.00 92.56 75 LYS A C 1
ATOM 608 O O . LYS A 1 75 ? 8.790 0.915 12.810 1.00 92.56 75 LYS A O 1
ATOM 613 N N . GLY A 1 76 ? 7.029 -0.141 13.714 1.00 90.50 76 GLY A N 1
ATOM 614 C CA . GLY A 1 76 ? 6.488 0.964 14.503 1.00 90.50 76 GLY A CA 1
ATOM 615 C C . GLY A 1 76 ? 5.780 2.050 13.689 1.00 90.50 76 GLY A C 1
ATOM 616 O O . GLY A 1 76 ? 5.297 3.021 14.273 1.00 90.50 76 GLY A O 1
ATOM 617 N N . THR A 1 77 ? 5.708 1.923 12.360 1.00 93.19 77 THR A N 1
ATOM 618 C CA . THR A 1 77 ? 5.177 2.983 11.492 1.00 93.19 77 THR A CA 1
ATOM 619 C C . THR A 1 77 ? 3.661 2.950 11.348 1.00 93.19 77 THR A C 1
ATOM 621 O O . THR A 1 77 ? 2.990 1.950 11.609 1.00 93.19 77 THR A O 1
ATOM 624 N N . LEU A 1 78 ? 3.127 4.064 10.844 1.00 94.50 78 LEU A N 1
ATOM 625 C CA . LEU A 1 78 ? 1.748 4.196 10.385 1.00 94.50 78 LEU A CA 1
ATOM 626 C C . LEU A 1 78 ? 1.321 3.029 9.476 1.00 94.50 78 LEU A C 1
ATOM 628 O O . LEU A 1 78 ? 0.258 2.450 9.679 1.00 94.50 78 LEU A O 1
ATOM 632 N N . VAL A 1 79 ? 2.157 2.657 8.501 1.00 96.00 79 VAL A N 1
ATOM 633 C CA . VAL A 1 79 ? 1.841 1.593 7.534 1.00 96.00 79 VAL A CA 1
ATOM 634 C C . VAL A 1 79 ? 1.728 0.235 8.221 1.00 96.00 79 VAL A C 1
ATOM 636 O O . VAL A 1 79 ? 0.820 -0.528 7.902 1.00 96.00 79 VAL A O 1
ATOM 639 N N . GLU A 1 80 ? 2.590 -0.062 9.197 1.00 95.56 80 GLU A N 1
ATOM 640 C CA .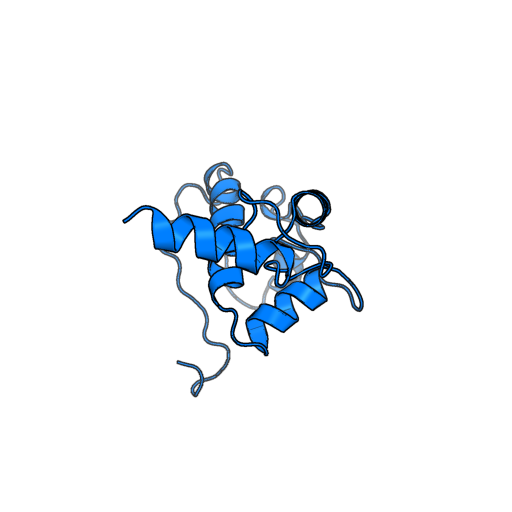 GLU A 1 80 ? 2.494 -1.306 9.970 1.00 95.56 80 GLU A CA 1
ATOM 641 C C . GLU A 1 80 ? 1.159 -1.397 10.716 1.00 95.56 80 GLU A C 1
ATOM 643 O O . GLU A 1 80 ? 0.498 -2.433 10.649 1.00 95.56 80 GLU A O 1
ATOM 648 N N . ARG A 1 81 ? 0.716 -0.306 11.354 1.00 95.25 81 ARG A N 1
ATOM 649 C CA . ARG A 1 81 ? -0.580 -0.256 12.053 1.00 95.25 81 ARG A CA 1
ATOM 650 C C . ARG A 1 81 ? -1.745 -0.481 11.094 1.00 95.25 81 ARG A C 1
ATOM 652 O O . ARG A 1 81 ? -2.599 -1.319 11.366 1.00 95.25 81 ARG A O 1
ATOM 659 N N . ILE A 1 82 ? -1.739 0.192 9.944 1.00 95.50 82 ILE A N 1
ATOM 660 C CA . ILE A 1 82 ? -2.769 0.031 8.907 1.00 95.50 82 ILE A CA 1
ATOM 661 C C . ILE A 1 82 ? -2.820 -1.424 8.417 1.00 95.50 82 ILE A C 1
ATOM 663 O O . ILE A 1 82 ? -3.892 -2.025 8.344 1.00 95.50 82 ILE A O 1
ATOM 667 N N . LEU A 1 83 ? -1.661 -2.022 8.124 1.00 94.62 83 LEU A N 1
ATOM 668 C CA . LEU A 1 83 ? -1.585 -3.416 7.685 1.00 94.62 83 LEU A CA 1
ATOM 669 C C . LEU A 1 83 ? -1.975 -4.404 8.788 1.00 94.62 83 LEU A C 1
ATOM 671 O O . LEU A 1 83 ? -2.504 -5.470 8.476 1.00 94.62 83 LEU A O 1
ATOM 675 N N . TYR A 1 84 ? -1.731 -4.077 10.057 1.00 94.50 84 TYR A N 1
ATOM 676 C CA . TYR A 1 84 ? -2.183 -4.886 11.183 1.00 94.50 84 TYR A CA 1
ATOM 677 C C . TYR A 1 84 ? -3.714 -4.915 11.254 1.00 94.50 84 TYR A C 1
ATOM 679 O O . TYR A 1 84 ? -4.297 -5.997 11.333 1.00 94.50 84 TYR A O 1
ATOM 687 N N . GLN A 1 85 ? -4.363 -3.751 11.133 1.00 94.19 85 GLN A N 1
ATOM 688 C CA . GLN A 1 85 ? -5.826 -3.649 11.097 1.00 94.19 85 GLN A CA 1
ATOM 689 C C . GLN A 1 85 ? -6.415 -4.480 9.950 1.00 94.19 85 GLN A C 1
ATOM 691 O O . GLN A 1 85 ? -7.327 -5.282 10.157 1.00 94.19 85 GLN A O 1
ATOM 696 N N . LEU A 1 86 ? -5.807 -4.371 8.765 1.00 93.31 86 LEU A N 1
ATOM 697 C CA . LEU A 1 86 ? -6.170 -5.149 7.583 1.00 93.31 86 LEU A CA 1
ATOM 698 C C . LEU A 1 86 ? -6.024 -6.668 7.794 1.00 93.31 86 LEU A C 1
ATOM 700 O O . LEU A 1 86 ? -6.904 -7.435 7.413 1.00 93.31 86 LEU A O 1
ATOM 704 N N . LYS A 1 87 ? -4.897 -7.124 8.358 1.00 89.56 87 LYS A N 1
ATOM 705 C CA . LYS A 1 87 ? -4.546 -8.556 8.415 1.00 89.56 87 LYS A CA 1
ATOM 706 C C . LYS A 1 87 ? -5.149 -9.307 9.599 1.00 89.56 87 LYS A C 1
ATOM 708 O O . LYS A 1 87 ? -5.358 -10.518 9.480 1.00 89.56 87 LYS A O 1
ATOM 713 N N . TYR A 1 88 ? -5.362 -8.628 10.725 1.00 92.69 88 TYR A N 1
ATOM 714 C CA . TYR A 1 88 ? -5.648 -9.281 12.006 1.00 92.69 88 TYR A CA 1
ATOM 715 C C . TYR A 1 88 ? -6.926 -8.789 12.682 1.00 92.69 88 TYR A C 1
ATOM 717 O O . TYR A 1 88 ? -7.583 -9.595 13.331 1.00 92.69 88 TYR A O 1
ATOM 725 N N . ASN A 1 89 ? -7.326 -7.530 12.479 1.00 90.25 89 ASN A N 1
ATOM 726 C CA . ASN A 1 89 ? -8.516 -6.972 13.137 1.00 90.25 89 ASN A CA 1
ATOM 727 C C . ASN A 1 89 ? -9.773 -6.991 12.258 1.00 90.25 89 ASN A C 1
ATOM 729 O O . ASN A 1 89 ? -10.786 -6.410 12.623 1.00 90.25 89 ASN A O 1
ATOM 733 N N . GLY A 1 90 ? -9.731 -7.686 11.119 1.00 90.19 90 GLY A N 1
ATOM 734 C CA . GLY A 1 90 ? -10.922 -7.922 10.305 1.00 90.19 90 GLY A CA 1
ATOM 735 C C . GLY A 1 90 ? -11.397 -6.704 9.516 1.00 90.19 90 GLY A C 1
ATOM 736 O O . GLY A 1 90 ? -12.596 -6.587 9.293 1.00 90.19 90 GLY A O 1
ATOM 737 N N . HIS A 1 91 ? -10.473 -5.847 9.062 1.00 93.56 91 HIS A N 1
ATOM 738 C CA . HIS A 1 91 ? -10.775 -4.671 8.235 1.00 93.56 91 HIS A CA 1
ATOM 739 C C . HIS A 1 91 ? -10.298 -4.813 6.768 1.00 93.56 91 HIS A C 1
ATOM 741 O O . HIS A 1 91 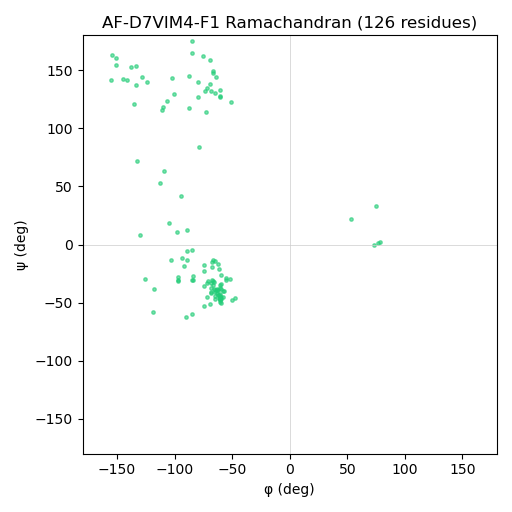? -9.408 -4.069 6.330 1.00 93.56 91 HIS A O 1
ATOM 747 N N . PRO A 1 92 ? -10.829 -5.772 5.976 1.00 92.12 92 PRO A N 1
ATOM 748 C CA . PRO A 1 92 ? -10.459 -5.967 4.568 1.00 92.12 92 PRO A CA 1
ATOM 749 C C . PRO A 1 92 ? -10.736 -4.743 3.682 1.00 92.12 92 PRO A C 1
ATOM 751 O O . PRO A 1 92 ? -10.041 -4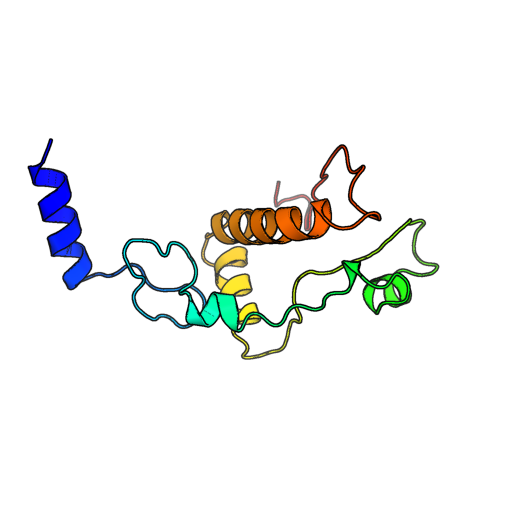.535 2.685 1.00 92.12 92 PRO A O 1
ATOM 754 N N . GLU A 1 93 ? -11.701 -3.903 4.052 1.00 94.12 93 GLU A N 1
ATOM 755 C CA . GLU A 1 93 ? -12.050 -2.640 3.395 1.00 94.12 93 GLU A CA 1
ATOM 756 C C . GLU A 1 93 ? -10.863 -1.676 3.261 1.00 94.12 93 GLU A C 1
ATOM 758 O O . GLU A 1 93 ? -10.775 -0.947 2.272 1.00 94.12 93 GLU A O 1
ATOM 763 N N . ILE A 1 94 ? -9.891 -1.740 4.179 1.00 94.50 94 ILE A N 1
ATOM 764 C CA . ILE A 1 94 ? -8.640 -0.975 4.090 1.00 94.50 94 ILE A CA 1
ATOM 765 C C . ILE A 1 94 ? -7.841 -1.389 2.846 1.00 94.50 94 ILE A C 1
ATOM 767 O O . ILE A 1 94 ? -7.260 -0.542 2.167 1.00 94.50 94 ILE A O 1
ATOM 771 N N . GLY A 1 95 ? -7.828 -2.683 2.520 1.00 93.81 95 GLY A N 1
ATOM 772 C CA . GLY A 1 95 ? -7.143 -3.216 1.345 1.00 93.81 95 GLY A CA 1
ATOM 773 C C . GLY A 1 95 ? -7.769 -2.701 0.053 1.00 93.81 95 GLY A C 1
ATOM 774 O O . GLY A 1 95 ? -7.052 -2.225 -0.826 1.00 93.81 95 GLY A O 1
ATOM 775 N N . TYR A 1 96 ? -9.102 -2.701 -0.026 1.00 94.50 96 TYR A N 1
ATOM 776 C CA . TYR A 1 96 ? -9.828 -2.105 -1.150 1.00 94.50 96 TYR A CA 1
ATOM 777 C C . TYR A 1 96 ? -9.558 -0.603 -1.262 1.00 94.50 96 TYR A C 1
ATOM 779 O O . TYR A 1 96 ? -9.290 -0.107 -2.353 1.00 94.50 96 TYR A O 1
ATOM 787 N N . PHE A 1 97 ? -9.569 0.122 -0.142 1.00 95.44 97 PHE A N 1
ATOM 788 C CA . PHE A 1 97 ? -9.281 1.553 -0.118 1.00 95.44 97 PHE A CA 1
ATOM 789 C C . PHE A 1 97 ? -7.877 1.878 -0.643 1.00 95.44 97 PHE A C 1
ATOM 791 O O . PHE A 1 97 ? -7.735 2.718 -1.535 1.00 95.44 97 PHE A O 1
ATOM 798 N N . LEU A 1 98 ? -6.845 1.200 -0.131 1.00 95.81 98 LEU A N 1
ATOM 799 C CA . LEU A 1 98 ? -5.464 1.393 -0.584 1.00 95.81 98 LEU A CA 1
ATOM 800 C C . LEU A 1 98 ? -5.287 0.966 -2.046 1.00 95.81 98 LEU A C 1
ATOM 802 O O . LEU A 1 98 ? -4.639 1.675 -2.813 1.00 95.81 98 LEU A O 1
ATOM 806 N N . GLY A 1 99 ? -5.903 -0.150 -2.443 1.00 95.25 99 GLY A N 1
ATOM 807 C CA . GLY A 1 99 ? -5.883 -0.647 -3.817 1.00 95.25 99 GLY A CA 1
ATOM 808 C C . GLY A 1 99 ? -6.502 0.339 -4.805 1.00 95.25 99 GLY A C 1
ATOM 809 O O . GLY A 1 99 ? -5.881 0.648 -5.817 1.00 95.25 99 GLY A O 1
ATOM 810 N N . MET A 1 100 ? -7.669 0.906 -4.485 1.00 95.25 100 MET A N 1
ATOM 811 C CA . MET A 1 100 ? -8.314 1.944 -5.299 1.00 95.25 100 MET A CA 1
ATOM 812 C C . MET A 1 100 ? -7.428 3.183 -5.434 1.00 95.25 100 MET A C 1
ATOM 814 O O . MET A 1 100 ? -7.214 3.672 -6.543 1.00 95.25 100 MET A O 1
ATOM 818 N N . LYS A 1 101 ? -6.857 3.661 -4.320 1.00 95.12 101 LYS A N 1
ATOM 819 C CA . LYS A 1 101 ? -5.947 4.814 -4.331 1.00 95.12 101 LYS A CA 1
ATOM 820 C C . LYS A 1 101 ? -4.710 4.564 -5.182 1.00 95.12 101 LYS A C 1
ATOM 822 O O . LYS A 1 101 ? -4.308 5.449 -5.930 1.00 95.12 101 LYS A O 1
ATOM 827 N N . TYR A 1 102 ? -4.110 3.379 -5.095 1.00 96.31 102 TYR A N 1
ATOM 828 C CA . TYR A 1 102 ? -2.935 3.080 -5.904 1.00 96.31 102 TYR A CA 1
ATOM 829 C C . TYR A 1 102 ? -3.282 2.820 -7.367 1.00 96.31 102 TYR A C 1
ATOM 831 O O . TYR A 1 102 ? -2.559 3.271 -8.247 1.00 96.31 102 TYR A O 1
ATOM 839 N N . GLY A 1 103 ? -4.419 2.184 -7.643 1.00 95.06 103 GLY A N 1
ATOM 840 C CA . GLY A 1 103 ? -4.926 1.999 -9.000 1.00 95.06 103 GLY A CA 1
ATOM 841 C C . GLY A 1 103 ? -5.136 3.328 -9.730 1.00 95.06 103 GLY A C 1
ATOM 842 O O . GLY A 1 103 ? -4.764 3.448 -10.894 1.00 95.06 103 GLY A O 1
ATOM 843 N N . GLU A 1 104 ? -5.642 4.360 -9.043 1.00 94.12 104 GLU A N 1
ATOM 844 C CA . GLU A 1 104 ? -5.752 5.720 -9.601 1.00 94.12 104 GLU A CA 1
ATOM 845 C C . GLU A 1 104 ? -4.396 6.310 -10.017 1.00 94.12 104 GLU A C 1
ATOM 847 O O . GLU A 1 104 ? -4.334 7.063 -10.993 1.00 94.12 104 GLU A O 1
ATOM 852 N N . VAL A 1 105 ? -3.330 5.976 -9.283 1.00 94.69 105 VAL A N 1
ATOM 853 C CA . VAL A 1 105 ? -1.955 6.382 -9.597 1.00 94.69 105 VAL A CA 1
ATOM 854 C C . VAL A 1 105 ? -1.430 5.573 -10.782 1.00 94.69 105 VAL A C 1
ATOM 856 O O . VAL A 1 105 ? -1.034 6.164 -11.782 1.00 94.69 105 VAL A O 1
ATOM 859 N N . LEU A 1 106 ? -1.507 4.241 -10.714 1.00 95.25 106 LEU A N 1
ATOM 860 C CA . LEU A 1 106 ? -0.992 3.339 -11.749 1.00 95.25 106 LEU A CA 1
ATOM 861 C C . LEU A 1 106 ? -1.658 3.556 -13.109 1.00 95.25 106 LEU A C 1
ATOM 863 O O . LEU A 1 106 ? -0.973 3.550 -14.124 1.00 95.25 106 LEU A O 1
ATOM 867 N N . ARG A 1 107 ? -2.964 3.844 -13.151 1.00 93.44 107 ARG A N 1
ATOM 868 C CA . ARG A 1 107 ? -3.678 4.119 -14.411 1.00 93.44 107 ARG A CA 1
ATOM 869 C C . ARG A 1 107 ? -3.129 5.341 -15.161 1.00 93.44 107 ARG A C 1
ATOM 871 O O . ARG A 1 107 ? -3.377 5.497 -16.352 1.00 93.44 107 ARG A O 1
ATOM 878 N N . ARG A 1 108 ? -2.429 6.248 -14.472 1.00 92.69 108 ARG A N 1
ATOM 879 C CA . ARG A 1 108 ? -1.792 7.433 -15.078 1.00 92.69 108 ARG A CA 1
ATOM 880 C C . ARG A 1 108 ? -0.364 7.153 -15.548 1.00 92.69 108 ARG A C 1
ATOM 882 O O . ARG A 1 108 ? 0.252 8.024 -16.153 1.00 92.69 108 ARG A O 1
ATOM 889 N N . THR A 1 109 ? 0.159 5.969 -15.256 1.00 93.88 109 THR A N 1
ATOM 890 C CA . THR A 1 109 ? 1.508 5.530 -15.598 1.00 93.88 109 THR A CA 1
ATOM 891 C C . THR A 1 109 ? 1.442 4.641 -16.831 1.00 93.88 109 THR A C 1
ATOM 893 O O . THR A 1 109 ? 0.643 3.709 -16.889 1.00 93.88 109 THR A O 1
ATOM 896 N N . ARG A 1 110 ? 2.274 4.929 -17.836 1.00 92.62 110 ARG A N 1
ATOM 897 C CA . ARG A 1 110 ? 2.209 4.276 -19.152 1.00 92.62 110 ARG A CA 1
ATOM 898 C C . ARG A 1 110 ? 2.398 2.761 -19.054 1.00 92.62 110 ARG A C 1
ATOM 900 O O . ARG A 1 110 ? 1.719 2.020 -19.749 1.00 92.62 110 ARG A O 1
ATOM 907 N N . GLU A 1 111 ? 3.283 2.336 -18.165 1.00 91.56 111 GLU A N 1
ATOM 908 C CA . GLU A 1 111 ? 3.694 0.960 -17.885 1.00 91.56 111 GLU A CA 1
ATOM 909 C C . GLU A 1 111 ? 2.594 0.081 -17.274 1.00 91.56 111 GLU A C 1
ATOM 911 O O . GLU A 1 111 ? 2.774 -1.132 -17.181 1.00 91.56 111 GLU A O 1
ATOM 916 N N . TYR A 1 112 ? 1.503 0.691 -16.806 1.00 93.69 112 TYR A N 1
ATOM 917 C CA . TYR A 1 112 ? 0.374 0.015 -16.162 1.00 93.69 112 TYR A CA 1
ATOM 918 C C . TYR A 1 112 ? -0.976 0.442 -16.766 1.00 93.69 112 TYR A C 1
ATOM 920 O O . TYR A 1 112 ? -2.030 0.118 -16.216 1.00 93.69 112 TYR A O 1
ATOM 928 N N . ALA A 1 113 ? -0.964 1.206 -17.864 1.00 89.94 113 ALA A N 1
ATOM 929 C CA . ALA A 1 113 ? -2.166 1.800 -18.449 1.00 89.94 113 ALA A CA 1
ATOM 930 C C . ALA A 1 113 ? -3.044 0.782 -19.199 1.00 89.94 113 ALA A C 1
ATOM 932 O O . ALA A 1 113 ? -4.238 1.022 -19.373 1.00 89.94 113 ALA A O 1
ATOM 933 N N . ASP A 1 114 ? -2.457 -0.331 -19.629 1.00 90.25 114 ASP A N 1
ATOM 934 C CA . ASP A 1 114 ? -3.050 -1.405 -20.428 1.00 90.25 114 ASP A CA 1
ATOM 935 C C . ASP A 1 114 ? -3.351 -2.675 -19.608 1.00 90.25 114 ASP A C 1
ATOM 937 O O . ASP A 1 114 ? -3.532 -3.754 -20.160 1.00 90.25 114 ASP A O 1
ATOM 941 N N . VAL A 1 115 ? -3.424 -2.569 -18.277 1.00 92.38 115 VAL A N 1
ATOM 942 C CA . VAL A 1 115 ? -3.778 -3.703 -17.412 1.00 92.38 115 VAL A CA 1
ATOM 943 C C . VAL A 1 115 ? -5.269 -4.034 -17.536 1.00 92.38 115 VAL A C 1
ATOM 945 O O . VAL A 1 115 ? -6.120 -3.273 -17.076 1.00 92.38 115 VAL A O 1
ATOM 948 N N . ASP A 1 116 ? -5.582 -5.215 -18.075 1.00 92.38 116 ASP A N 1
ATOM 949 C CA . ASP A 1 116 ? -6.964 -5.691 -18.248 1.00 92.38 116 ASP A CA 1
ATOM 950 C C . ASP A 1 116 ? -7.561 -6.352 -16.993 1.00 92.38 116 ASP A C 1
ATOM 952 O O . ASP A 1 116 ? -8.774 -6.326 -16.773 1.00 92.38 116 ASP A O 1
ATOM 956 N N . LEU A 1 117 ? -6.720 -6.992 -16.172 1.00 93.38 117 LEU A N 1
ATOM 957 C CA . LEU A 1 117 ? -7.164 -7.839 -15.066 1.00 93.38 117 LEU A CA 1
ATOM 958 C C . LEU A 1 117 ? -6.226 -7.749 -13.862 1.00 93.38 117 LEU A C 1
ATOM 960 O O . LEU A 1 117 ? -5.004 -7.742 -13.991 1.00 93.38 117 LEU A O 1
ATOM 964 N N . VAL A 1 118 ? -6.820 -7.777 -12.668 1.00 91.94 118 VAL A N 1
ATOM 965 C CA . VAL A 1 118 ? -6.103 -7.911 -11.398 1.00 91.94 118 VAL A CA 1
ATOM 966 C C . VAL A 1 118 ? -6.396 -9.285 -10.809 1.00 91.94 118 VAL A C 1
ATOM 968 O O . VAL A 1 118 ? -7.542 -9.598 -10.489 1.00 91.94 118 VAL A O 1
ATOM 971 N N . VAL A 1 119 ? -5.353 -10.098 -10.635 1.00 91.94 119 VAL A N 1
ATOM 972 C CA . VAL A 1 119 ? -5.456 -11.432 -10.032 1.00 91.94 119 VAL A CA 1
ATOM 973 C C . VAL A 1 119 ? -4.773 -11.422 -8.662 1.00 91.94 119 VAL A C 1
ATOM 975 O O . VAL A 1 119 ? -3.560 -11.214 -8.591 1.00 91.94 119 VAL A O 1
ATOM 978 N N . PRO A 1 120 ? -5.508 -11.635 -7.555 1.00 88.56 120 PRO A N 1
ATOM 979 C CA . PRO A 1 120 ? -4.895 -11.716 -6.237 1.00 88.56 120 PRO A CA 1
ATOM 980 C C . PRO A 1 120 ? -4.103 -13.022 -6.092 1.00 88.56 120 PRO A C 1
ATOM 982 O O . PRO A 1 120 ? -4.594 -14.103 -6.416 1.00 88.56 120 PRO A O 1
ATOM 985 N N . VAL A 1 121 ? -2.888 -12.935 -5.547 1.00 86.06 121 VAL A N 1
ATOM 986 C CA . VAL A 1 121 ? -2.080 -14.117 -5.216 1.00 86.06 121 VAL A CA 1
ATOM 987 C C . VAL A 1 121 ? -2.442 -14.588 -3.801 1.00 86.06 121 VAL A C 1
ATOM 989 O O . VAL A 1 121 ? -2.230 -13.840 -2.841 1.00 86.06 121 VAL A O 1
ATOM 992 N N . PRO A 1 122 ? -2.987 -15.806 -3.625 1.00 78.50 122 PRO A N 1
ATOM 99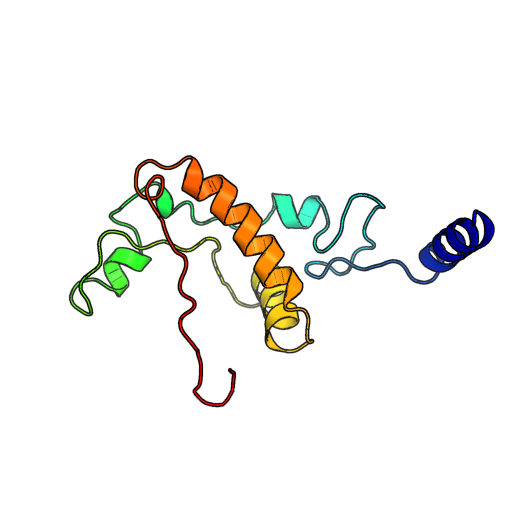3 C CA . PRO A 1 122 ? -3.405 -16.288 -2.315 1.00 78.50 122 PRO A CA 1
ATOM 994 C C . PRO A 1 122 ? -2.194 -16.540 -1.410 1.00 78.50 122 PRO A C 1
ATOM 996 O O . PRO A 1 122 ? -1.250 -17.229 -1.789 1.00 78.50 122 PRO A O 1
ATOM 999 N N . LEU A 1 123 ? -2.244 -16.033 -0.175 1.00 70.94 123 LEU A N 1
ATOM 1000 C CA . LEU A 1 123 ? -1.179 -16.249 0.814 1.00 70.94 123 LEU A CA 1
ATOM 1001 C C . LEU A 1 123 ? -1.153 -17.686 1.354 1.00 70.94 123 LEU A C 1
ATOM 1003 O O . LEU A 1 123 ? -0.094 -18.200 1.701 1.00 70.94 123 LEU A O 1
ATOM 1007 N N . HIS A 1 124 ? -2.315 -18.334 1.475 1.00 75.00 124 HIS A N 1
ATOM 1008 C CA . HIS A 1 124 ? -2.419 -19.692 2.004 1.00 75.00 124 HIS A CA 1
ATOM 1009 C C . HIS A 1 124 ? -3.684 -20.386 1.489 1.00 75.00 124 HIS A C 1
ATOM 1011 O O . HIS A 1 124 ? -4.748 -19.774 1.454 1.00 75.00 124 HIS A O 1
ATOM 1017 N N . ARG A 1 125 ? -3.600 -21.691 1.181 1.00 64.62 125 ARG A N 1
ATOM 1018 C CA . ARG A 1 125 ? -4.717 -22.493 0.627 1.00 64.62 125 ARG A CA 1
ATOM 1019 C C . ARG A 1 125 ? -6.000 -22.460 1.470 1.00 64.62 125 ARG A C 1
ATOM 1021 O O . ARG A 1 125 ? -7.082 -22.572 0.926 1.00 64.62 125 ARG A O 1
ATOM 1028 N N . LYS A 1 126 ? -5.874 -22.316 2.795 1.00 66.62 126 LYS A N 1
ATOM 1029 C CA . LYS A 1 126 ? -7.011 -22.239 3.742 1.00 66.62 126 LYS A CA 1
ATOM 1030 C C . LYS A 1 126 ? -7.619 -20.835 3.908 1.00 66.62 126 LYS A C 1
ATOM 1032 O O . LYS A 1 126 ? -8.565 -20.699 4.670 1.00 66.62 126 LYS A O 1
ATOM 1037 N N . ARG A 1 127 ? -7.046 -19.796 3.289 1.00 56.31 127 ARG A N 1
ATOM 1038 C CA . ARG A 1 127 ? -7.553 -18.410 3.323 1.00 56.31 127 ARG A CA 1
ATOM 1039 C C . ARG A 1 127 ? -8.051 -18.003 1.929 1.00 56.31 127 ARG A C 1
ATOM 1041 O O . ARG A 1 127 ? -7.574 -17.014 1.375 1.00 56.31 127 ARG A O 1
ATOM 1048 N N . GLN A 1 128 ? -8.929 -18.835 1.368 1.00 46.00 128 GLN A N 1
ATOM 1049 C CA . GLN A 1 128 ? -9.836 -18.476 0.276 1.00 46.00 128 GLN A CA 1
ATOM 1050 C C . GLN A 1 128 ? -11.191 -18.120 0.875 1.00 46.00 128 GLN A C 1
ATOM 1052 O O . GLN A 1 128 ? -11.569 -18.803 1.854 1.00 46.00 128 GLN A O 1
#